Protein AF-A0AAE1RKM0-F1 (afdb_monomer)

Nearest PDB structures (foldseek):
  7zss-assembly1_P  TM=7.227E-01  e=1.379E+00  Drosophila melanogaster
  2yxh-assembly1_B  TM=7.660E-01  e=9.529E+00  Thermotoga maritima MSB8
  6zw6-assembly1_A  TM=5.738E-01  e=5.305E+00  Nostoc punctiforme
  6zvr-assembly1_C  TM=4.348E-01  e=5.305E+00  Nostoc punctiforme

Radius of gyration: 30.9 Å; Cα contacts (8 Å, |Δi|>4): 53; chains: 1; bounding box: 79×73×52 Å

Mean predicted aligned error: 17.2 Å

Foldseek 3Di:
DVVVVVVVVCCVVVVVVVVVVVVVVVPDDDDDDPLRVVLVVLVVVLVVVVVVPDPDDDVVVSLVSVLVSCVSVVCPALVSLVVVLVVLVVQLVVCVVVVPPVSNVSSVVVNVSSVVNSVVRVVPDPPPDDPPDDDDDDDDDPDDDDDDDDDDDDDDDDDDDDD

Organism: NCBI:txid243964

Secondary structure (DSSP, 8-state):
-HHHHHHHHHHHHHHHHHHHHHHHHHH---PPPHHHHHHHHHHHHHHHHHHH--S-S-TTHHHHHHHHHHHHTT--SHHHHHHHHHHHHHHHHHHHHTT-HHHHHHHHHHHHHHHHHTTHHHHS---------------------------------------

Solvent-accessible surface area (backbone atoms only — not comparable to full-atom values): 10287 Å² total; per-residue (Å²): 116,71,70,62,56,53,54,50,49,52,50,66,63,43,52,60,54,52,51,49,53,51,52,55,58,67,68,57,76,90,72,76,54,72,64,59,47,52,50,48,53,51,51,50,50,50,56,55,48,58,72,68,51,70,92,72,66,65,74,59,63,62,46,50,54,48,47,56,52,36,46,76,71,63,46,76,41,60,70,45,42,52,52,51,51,53,51,35,53,55,48,33,56,49,20,58,75,68,66,35,64,67,57,27,54,52,38,51,51,51,41,55,52,48,59,57,58,50,50,62,58,59,73,79,53,90,73,89,76,75,94,67,83,77,77,80,86,72,83,83,78,86,78,89,78,87,85,84,89,87,89,86,80,89,84,90,82,84,86,84,81,92,131

Sequence (163 aa):
MENTEIEENILSIGEPKISEILNELHEFEFSLDPVEKQVSDELIALLQQGRKFNRNCNGHEELECFHQVASRLGITSSKAALRERRALKKLIDRARAEEDKKKESIVTYLLHRMEKYSKLFRSELPDDNDSQGSTPCSPTVQGSLEGSIGPGTNINAFDQQLS

Structure (mmCIF, N/CA/C/O backbone):
data_AF-A0AAE1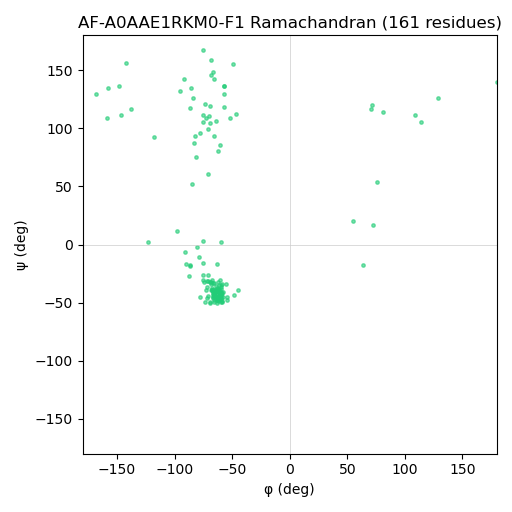RKM0-F1
#
_entry.id   AF-A0AAE1RKM0-F1
#
loop_
_atom_site.group_PDB
_atom_site.id
_atom_site.type_symbol
_atom_site.label_atom_id
_atom_site.label_alt_id
_atom_site.label_comp_id
_atom_site.label_asym_id
_atom_site.label_entity_id
_atom_site.label_seq_id
_atom_site.pdbx_PDB_ins_code
_atom_site.Cartn_x
_atom_site.Cartn_y
_atom_site.Cartn_z
_atom_site.occupancy
_atom_site.B_iso_or_equiv
_atom_site.auth_seq_id
_atom_site.auth_comp_id
_atom_site.auth_asym_id
_atom_site.auth_atom_id
_atom_site.pdbx_PDB_model_num
ATOM 1 N N . MET A 1 1 ? -49.860 26.860 14.102 1.00 56.94 1 MET A N 1
ATOM 2 C CA . MET A 1 1 ? -50.119 25.412 14.241 1.00 56.94 1 MET A CA 1
ATOM 3 C C . MET A 1 1 ? -49.527 24.640 13.075 1.00 56.94 1 MET A C 1
ATOM 5 O O . MET A 1 1 ? -48.903 23.629 13.321 1.00 56.94 1 MET A O 1
ATOM 9 N N . GLU A 1 2 ? -49.599 25.158 11.850 1.00 60.56 2 GLU A N 1
ATOM 10 C CA . GLU A 1 2 ? -49.139 24.461 10.636 1.00 60.56 2 GLU A CA 1
ATOM 11 C C . GLU A 1 2 ? -47.621 24.159 10.574 1.00 60.56 2 GLU A C 1
ATOM 13 O O . GLU A 1 2 ? -47.225 23.087 10.137 1.00 60.56 2 GLU A O 1
ATOM 18 N N . ASN A 1 3 ? -46.747 25.041 11.083 1.00 57.34 3 ASN A N 1
ATOM 19 C CA . ASN A 1 3 ? -45.289 24.801 11.060 1.00 57.34 3 ASN A CA 1
ATOM 20 C C . ASN A 1 3 ? -44.825 23.668 11.990 1.00 57.34 3 ASN A C 1
ATOM 22 O O . ASN A 1 3 ? -43.854 22.984 11.689 1.00 57.34 3 ASN A O 1
ATOM 26 N N . THR A 1 4 ? -45.507 23.465 13.117 1.00 61.81 4 THR A N 1
ATOM 27 C CA . THR A 1 4 ? -45.134 22.456 14.120 1.00 61.81 4 THR A CA 1
ATOM 28 C C . THR A 1 4 ? -45.477 21.044 13.638 1.00 61.81 4 THR A C 1
ATOM 30 O O . THR A 1 4 ? -44.745 20.100 13.903 1.00 61.81 4 THR A O 1
ATOM 33 N N . GLU A 1 5 ? -46.551 20.923 12.859 1.00 65.62 5 GLU A N 1
ATOM 34 C CA . GLU A 1 5 ? -47.036 19.674 12.264 1.00 65.62 5 GLU A CA 1
ATOM 35 C C . GLU A 1 5 ? -46.176 19.228 11.063 1.00 65.62 5 GLU A C 1
ATOM 37 O O . GLU A 1 5 ? -45.990 18.036 10.819 1.00 65.62 5 GLU A O 1
ATOM 42 N N . ILE A 1 6 ? -45.584 20.181 10.332 1.00 61.78 6 ILE A N 1
ATOM 43 C CA . ILE A 1 6 ? -44.609 19.893 9.269 1.00 61.78 6 ILE A CA 1
ATOM 44 C C . ILE A 1 6 ? -43.285 19.391 9.866 1.00 61.78 6 ILE A C 1
ATOM 46 O O . ILE A 1 6 ? -42.737 18.405 9.371 1.00 61.78 6 ILE A O 1
ATOM 50 N N . GLU A 1 7 ? -42.779 20.024 10.930 1.00 61.12 7 GLU A N 1
ATOM 51 C CA . GLU A 1 7 ? -41.548 19.577 11.602 1.00 61.12 7 GLU A CA 1
ATOM 52 C C . GLU A 1 7 ? -41.704 18.190 12.246 1.00 61.12 7 GLU A C 1
ATOM 54 O O . GLU A 1 7 ? -40.812 17.350 12.112 1.00 61.12 7 GLU A O 1
ATOM 59 N N . GLU A 1 8 ? -42.849 17.910 12.874 1.00 61.44 8 GLU A N 1
ATOM 60 C CA . GLU A 1 8 ? -43.134 16.606 13.483 1.00 61.44 8 GLU A CA 1
ATOM 61 C C . GLU A 1 8 ? -43.240 15.485 12.431 1.00 61.44 8 GLU A C 1
ATOM 63 O O . GLU A 1 8 ? -42.687 14.399 12.617 1.00 61.44 8 GLU A O 1
ATOM 68 N N . ASN A 1 9 ? -43.851 15.761 11.273 1.00 61.62 9 ASN A N 1
ATOM 69 C CA . ASN A 1 9 ? -43.926 14.802 10.168 1.00 61.62 9 ASN A CA 1
ATOM 70 C C . ASN A 1 9 ? -42.555 14.515 9.534 1.00 61.62 9 ASN A C 1
ATOM 72 O O . ASN A 1 9 ? -42.264 13.369 9.195 1.00 61.62 9 ASN A O 1
ATOM 76 N N . ILE A 1 10 ? -41.684 15.519 9.382 1.00 66.75 10 ILE A N 1
ATOM 77 C CA . ILE A 1 10 ? -40.325 15.307 8.853 1.00 66.75 10 ILE A CA 1
ATOM 78 C C . ILE A 1 10 ? -39.501 14.435 9.809 1.00 66.75 10 ILE A C 1
ATOM 80 O O . ILE A 1 10 ? -38.802 13.527 9.352 1.00 66.75 10 ILE A O 1
ATOM 84 N N . LEU A 1 11 ? -39.613 14.666 11.120 1.00 64.88 11 LEU A N 1
ATOM 85 C CA . LEU A 1 11 ? -38.927 13.870 12.138 1.00 64.88 11 LEU A CA 1
ATOM 86 C C . LEU A 1 11 ? -39.463 12.426 12.176 1.00 64.88 11 LEU A C 1
ATOM 88 O O . LEU A 1 11 ? -38.684 11.477 12.113 1.00 64.88 11 LEU A O 1
ATOM 92 N N . SER A 1 12 ? -40.789 12.256 12.162 1.00 65.19 12 SER A N 1
ATOM 93 C CA . SER A 1 12 ? -41.457 10.948 12.222 1.00 65.19 12 SER A CA 1
ATOM 94 C C . SER A 1 12 ? -41.218 10.069 10.984 1.00 65.19 12 SER A C 1
ATOM 96 O O . SER A 1 12 ? -41.123 8.850 11.105 1.00 65.19 12 SER A O 1
ATOM 98 N N . ILE A 1 13 ? -41.078 10.659 9.790 1.00 69.25 13 ILE A N 1
ATOM 99 C CA . ILE A 1 13 ? -40.804 9.915 8.544 1.00 69.25 13 ILE A CA 1
ATOM 100 C C . ILE A 1 13 ? -39.292 9.710 8.335 1.00 69.25 13 ILE A C 1
ATOM 102 O O . ILE A 1 13 ? -38.873 8.753 7.675 1.00 69.25 13 ILE A O 1
ATOM 106 N N . GLY A 1 14 ? -38.465 10.610 8.873 1.00 64.19 14 GLY A N 1
ATOM 107 C CA . GLY A 1 14 ? -37.009 10.579 8.746 1.00 64.19 14 GLY A CA 1
ATOM 108 C C . GLY A 1 14 ? -36.337 9.561 9.666 1.00 64.19 14 GLY A C 1
ATOM 109 O O . GLY A 1 14 ? -35.479 8.809 9.205 1.00 64.19 14 GLY A O 1
ATOM 110 N N . GLU A 1 15 ? -36.738 9.490 10.937 1.00 74.25 15 GLU A N 1
ATOM 111 C CA . GLU A 1 15 ? -36.125 8.586 11.924 1.00 74.25 15 GLU A CA 1
ATOM 112 C C . GLU A 1 15 ? -36.174 7.093 11.541 1.00 74.25 15 GLU A C 1
ATOM 114 O O . GLU A 1 15 ? -35.131 6.438 11.623 1.00 74.25 15 GLU A O 1
ATOM 119 N N . PRO A 1 16 ? -37.301 6.536 11.049 1.00 77.44 16 PRO A N 1
ATOM 120 C CA . PRO A 1 16 ? -37.371 5.129 10.662 1.00 77.44 16 PRO A CA 1
ATOM 121 C C . PRO A 1 16 ? -36.429 4.807 9.499 1.00 77.44 16 PRO A C 1
ATOM 123 O O . PRO A 1 16 ? -35.732 3.797 9.533 1.00 77.44 16 PRO A O 1
ATOM 126 N N . LYS A 1 17 ? -36.352 5.699 8.502 1.00 80.44 17 LYS A N 1
ATOM 127 C CA . LYS A 1 17 ? -35.478 5.535 7.328 1.00 80.44 17 LYS A CA 1
ATOM 128 C C . LYS A 1 17 ? -34.001 5.634 7.685 1.00 80.44 17 LYS A C 1
ATOM 130 O O . LYS A 1 17 ? -33.189 4.892 7.145 1.00 80.44 17 LYS A O 1
ATOM 135 N N . ILE A 1 18 ? -33.639 6.542 8.591 1.00 84.12 18 ILE A N 1
ATOM 136 C CA . ILE A 1 18 ? -32.259 6.659 9.076 1.00 84.12 18 ILE A CA 1
ATOM 137 C C . ILE A 1 18 ? -31.880 5.406 9.874 1.00 84.12 18 ILE A C 1
ATOM 139 O O . ILE A 1 18 ? -30.787 4.880 9.682 1.00 84.12 18 ILE A O 1
ATOM 143 N N . SER A 1 19 ? -32.780 4.896 10.721 1.00 83.88 19 SER A N 1
ATOM 144 C CA . SER A 1 19 ? -32.548 3.653 11.464 1.00 83.88 19 SER A 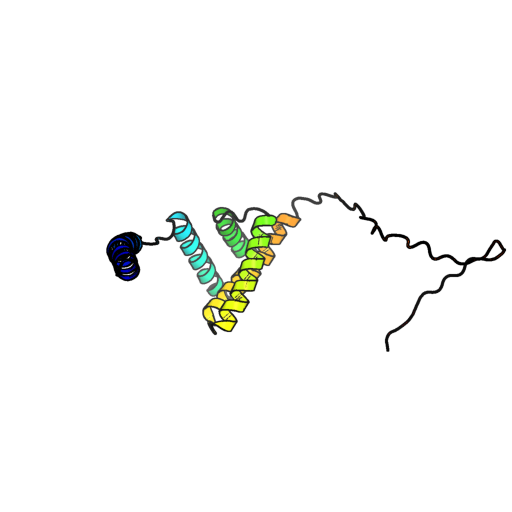CA 1
ATOM 145 C C . SER A 1 19 ? -32.399 2.440 10.546 1.00 83.88 19 SER A C 1
ATOM 147 O O . SER A 1 19 ? -31.584 1.569 10.832 1.00 83.88 19 SER A O 1
ATOM 149 N N . GLU A 1 20 ? -33.162 2.372 9.457 1.00 86.81 20 GLU A N 1
ATOM 150 C CA . GLU A 1 20 ? -33.080 1.296 8.465 1.00 86.81 20 GLU A CA 1
ATOM 151 C C . GLU A 1 20 ? -31.728 1.317 7.740 1.00 86.81 20 GLU A C 1
ATOM 153 O O . GLU A 1 20 ? -31.019 0.315 7.737 1.00 86.81 20 GLU A O 1
ATOM 158 N N . ILE A 1 21 ? -31.292 2.491 7.269 1.00 86.25 21 ILE A N 1
ATOM 159 C CA . ILE A 1 21 ? -29.968 2.667 6.650 1.00 86.25 21 ILE A CA 1
ATOM 160 C C . ILE A 1 21 ? -28.841 2.326 7.635 1.00 86.25 21 ILE A C 1
ATOM 162 O O . ILE A 1 21 ? -27.862 1.694 7.253 1.00 86.25 21 ILE A O 1
ATOM 166 N N . LEU A 1 22 ? -28.948 2.734 8.904 1.00 86.19 22 LEU A N 1
ATOM 167 C CA . LEU A 1 22 ? -27.942 2.406 9.919 1.00 86.19 22 LEU A CA 1
ATOM 168 C C . LEU A 1 22 ? -27.869 0.903 10.189 1.00 86.19 22 LEU A C 1
ATOM 170 O O . LEU A 1 22 ? -26.767 0.387 10.356 1.00 86.19 22 LEU A O 1
ATOM 174 N N . ASN A 1 23 ? -29.009 0.211 10.211 1.00 86.75 23 ASN A N 1
ATOM 175 C CA . ASN A 1 23 ? -29.051 -1.238 10.381 1.00 86.75 23 ASN A CA 1
ATOM 176 C C . ASN A 1 23 ? -28.433 -1.954 9.175 1.00 86.75 23 ASN A C 1
ATOM 178 O O . ASN A 1 23 ? -27.589 -2.822 9.368 1.00 86.75 23 ASN A O 1
ATOM 182 N N . GLU A 1 24 ? -28.762 -1.537 7.949 1.00 89.12 24 GLU A N 1
ATOM 183 C CA . GLU A 1 24 ? -28.126 -2.067 6.738 1.00 89.12 24 GLU A CA 1
ATOM 184 C C . GLU A 1 24 ? -26.608 -1.839 6.764 1.00 89.12 24 GLU A C 1
ATOM 186 O O . GLU A 1 24 ? -25.837 -2.778 6.587 1.00 89.12 24 GLU A O 1
ATOM 191 N N . LEU A 1 25 ? -26.156 -0.613 7.059 1.00 87.62 25 LEU A N 1
ATOM 192 C CA . LEU A 1 25 ? -24.731 -0.270 7.169 1.00 87.62 25 LEU A CA 1
ATOM 193 C C . LEU A 1 25 ? -24.015 -1.023 8.293 1.00 87.62 25 LEU A C 1
ATOM 195 O O . LEU A 1 25 ? -22.830 -1.317 8.164 1.00 87.62 25 LEU A O 1
ATOM 199 N N . HIS A 1 26 ? -24.714 -1.328 9.383 1.00 84.94 26 HIS A N 1
ATOM 200 C CA . HIS A 1 26 ? -24.187 -2.130 10.479 1.00 84.94 26 HIS A CA 1
ATOM 201 C C . HIS A 1 26 ? -24.031 -3.608 10.086 1.00 84.94 26 HIS A C 1
ATOM 203 O O . HIS A 1 26 ? -23.117 -4.273 10.568 1.00 84.94 26 HIS A O 1
ATOM 209 N N . GLU A 1 27 ? -24.888 -4.127 9.204 1.00 85.00 27 GLU A N 1
ATOM 210 C CA . GLU A 1 27 ? -24.770 -5.485 8.659 1.00 85.00 27 GLU A CA 1
ATOM 211 C C . GLU A 1 27 ? -23.656 -5.624 7.606 1.00 85.00 27 GLU A C 1
ATOM 213 O O . GLU A 1 27 ? -23.214 -6.741 7.326 1.00 85.00 27 GLU A O 1
ATOM 218 N N . PHE A 1 28 ? -23.144 -4.518 7.052 1.00 85.25 28 PHE A N 1
ATOM 219 C CA . PHE A 1 28 ? -21.998 -4.557 6.143 1.00 85.25 28 PHE A CA 1
ATOM 220 C C . PHE A 1 28 ? -20.688 -4.847 6.889 1.00 85.25 28 PHE A C 1
ATOM 222 O O . PHE A 1 28 ? -20.108 -3.991 7.558 1.00 85.25 28 PHE A O 1
ATOM 229 N N . GLU A 1 29 ? -20.156 -6.053 6.689 1.00 84.19 29 GLU A N 1
ATOM 230 C CA . GLU A 1 29 ? -18.801 -6.404 7.107 1.00 84.19 29 GLU A CA 1
ATOM 231 C C . GLU A 1 29 ? -17.787 -6.013 6.022 1.00 84.19 29 GLU A C 1
ATOM 233 O O . GLU A 1 29 ? -17.795 -6.529 4.902 1.00 84.19 29 GLU A O 1
ATOM 238 N N . PHE A 1 30 ? -16.871 -5.103 6.356 1.00 80.81 30 PHE A N 1
ATOM 239 C CA . PHE A 1 30 ? -15.743 -4.780 5.486 1.00 80.81 30 PHE A CA 1
ATOM 240 C C . PHE A 1 30 ? -14.676 -5.871 5.595 1.00 80.81 30 PHE A C 1
ATOM 242 O O . PHE A 1 30 ? -13.819 -5.840 6.478 1.00 80.81 30 PHE A O 1
ATOM 249 N N . SER A 1 31 ? -14.705 -6.830 4.673 1.00 84.25 31 SER A N 1
ATOM 250 C CA . SER A 1 31 ? -13.626 -7.802 4.508 1.00 84.25 31 SER A CA 1
ATOM 251 C C . SER A 1 31 ? -12.601 -7.320 3.485 1.00 84.25 31 SER A C 1
ATOM 253 O O . SER A 1 31 ? -12.963 -6.767 2.447 1.00 84.25 31 SER A O 1
ATOM 255 N N . LEU A 1 32 ? -11.322 -7.589 3.743 1.00 83.12 32 LEU A N 1
ATOM 256 C CA . LEU A 1 32 ? -10.279 -7.423 2.733 1.00 83.12 32 LEU A CA 1
ATOM 257 C C . LEU A 1 32 ? -10.506 -8.423 1.587 1.00 83.12 32 LEU A C 1
ATOM 259 O O . LEU A 1 32 ? -10.874 -9.572 1.851 1.00 83.12 32 LEU A O 1
ATOM 263 N N . ASP A 1 33 ? -10.248 -8.019 0.343 1.00 88.75 33 ASP A N 1
ATOM 264 C CA . ASP A 1 33 ? -10.335 -8.935 -0.796 1.00 88.75 33 ASP A CA 1
ATOM 265 C C . ASP A 1 33 ? -9.394 -10.144 -0.578 1.00 88.75 33 ASP A C 1
ATOM 267 O O . ASP A 1 33 ? -8.259 -9.966 -0.116 1.00 88.75 33 ASP A O 1
ATOM 271 N N . PRO A 1 34 ? -9.821 -11.390 -0.869 1.00 88.62 34 PRO A N 1
ATOM 272 C CA . PRO A 1 34 ? -8.994 -12.570 -0.632 1.00 88.62 34 PRO A CA 1
ATOM 273 C C . PRO A 1 34 ? -7.615 -12.510 -1.304 1.00 88.62 34 PRO A C 1
ATOM 275 O O . PRO A 1 34 ? -6.639 -13.002 -0.731 1.00 88.62 34 PRO A O 1
ATOM 278 N N . VAL A 1 35 ? -7.512 -11.889 -2.485 1.00 86.12 35 VAL A N 1
ATOM 279 C CA . VAL A 1 35 ? -6.242 -11.716 -3.200 1.00 86.12 35 VAL A CA 1
ATOM 280 C C . VAL A 1 35 ? -5.379 -10.682 -2.488 1.00 86.12 35 VAL A C 1
ATOM 282 O O . VAL A 1 35 ? -4.201 -10.942 -2.244 1.00 86.12 35 VAL A O 1
ATOM 285 N N . GLU A 1 36 ? -5.948 -9.543 -2.092 1.00 85.12 36 GLU A N 1
ATOM 286 C CA . GLU A 1 36 ? -5.232 -8.531 -1.303 1.00 85.12 36 GLU A CA 1
ATOM 287 C C . GLU A 1 36 ? -4.708 -9.106 0.015 1.00 85.12 36 GLU A C 1
ATOM 289 O O . GLU A 1 36 ? -3.565 -8.847 0.400 1.00 85.12 36 GLU A O 1
ATOM 294 N N . LYS A 1 37 ? -5.509 -9.947 0.678 1.00 89.50 37 LYS A N 1
ATOM 295 C CA . LYS A 1 37 ? -5.122 -10.605 1.929 1.00 89.50 37 LYS A CA 1
ATOM 296 C C . LYS A 1 37 ? -3.931 -11.523 1.705 1.00 89.50 37 LYS A C 1
ATOM 298 O O . LYS A 1 37 ? -2.945 -11.431 2.432 1.00 89.50 37 LYS A O 1
ATOM 303 N N . GLN A 1 38 ? -3.992 -12.356 0.670 1.00 90.12 38 GLN A N 1
ATOM 304 C CA . GLN A 1 38 ? -2.898 -13.255 0.325 1.00 90.12 38 GLN A CA 1
ATOM 305 C C . GLN A 1 38 ? -1.607 -12.482 0.022 1.00 90.12 38 GLN A C 1
ATOM 307 O O . GLN A 1 38 ? -0.534 -12.838 0.506 1.00 90.12 38 GLN A O 1
ATOM 312 N N . VAL A 1 39 ? -1.700 -11.403 -0.756 1.00 87.62 39 VAL A N 1
ATOM 313 C CA . VAL A 1 39 ? -0.532 -10.588 -1.105 1.00 87.62 39 VAL A CA 1
ATOM 314 C C . VAL A 1 39 ? 0.019 -9.840 0.120 1.00 87.62 39 VAL A C 1
ATOM 316 O O . VAL A 1 39 ? 1.235 -9.697 0.257 1.00 87.62 39 VAL A O 1
ATOM 319 N N . SER A 1 40 ? -0.843 -9.421 1.053 1.00 86.81 40 SER A N 1
ATOM 320 C CA . SER A 1 40 ? -0.438 -8.865 2.351 1.00 86.81 40 SER A CA 1
ATOM 321 C C . SER A 1 40 ? 0.322 -9.889 3.198 1.00 86.81 40 SER A C 1
ATOM 323 O O . SER A 1 40 ? 1.381 -9.569 3.739 1.00 86.81 40 SER A O 1
ATOM 325 N N . ASP A 1 41 ? -0.165 -11.128 3.278 1.00 89.62 41 ASP A N 1
ATOM 326 C CA . ASP A 1 41 ? 0.501 -12.211 4.010 1.00 89.62 41 ASP A CA 1
ATOM 327 C C . ASP A 1 41 ? 1.896 -12.510 3.426 1.00 89.62 41 ASP A C 1
ATOM 329 O O . ASP A 1 41 ? 2.869 -12.680 4.167 1.00 89.62 41 ASP A O 1
ATOM 333 N N . GLU A 1 42 ? 2.035 -12.481 2.098 1.00 86.94 42 GLU A N 1
ATOM 334 C CA . GLU A 1 42 ? 3.326 -12.613 1.411 1.00 86.94 42 GLU A CA 1
ATOM 335 C C . GLU A 1 42 ? 4.268 -11.437 1.691 1.00 86.94 42 GLU A C 1
ATOM 337 O O . GLU A 1 42 ? 5.457 -11.640 1.953 1.00 86.94 42 GLU A O 1
ATOM 342 N N . LEU A 1 43 ? 3.756 -10.203 1.709 1.00 86.50 43 LEU A N 1
ATOM 343 C CA . LEU A 1 43 ? 4.544 -9.029 2.084 1.00 86.50 43 LEU A CA 1
ATOM 344 C C . LEU A 1 43 ? 5.012 -9.115 3.543 1.00 86.50 43 LEU A C 1
ATOM 346 O O . LEU A 1 43 ? 6.153 -8.769 3.854 1.00 86.50 43 LEU A O 1
ATOM 350 N N . ILE A 1 44 ? 4.158 -9.600 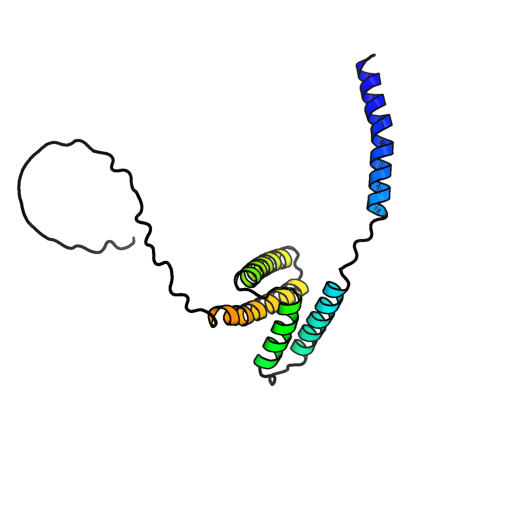4.445 1.00 87.62 44 ILE A N 1
ATOM 351 C CA . ILE A 1 44 ? 4.514 -9.851 5.844 1.00 87.62 44 ILE A CA 1
ATOM 352 C C . ILE A 1 44 ? 5.618 -10.909 5.923 1.00 87.62 44 ILE A C 1
ATOM 354 O O . ILE A 1 44 ? 6.594 -10.706 6.651 1.00 87.62 44 ILE A O 1
ATOM 358 N N . ALA A 1 45 ? 5.515 -11.999 5.161 1.00 85.19 45 ALA A N 1
ATOM 359 C CA . ALA A 1 45 ? 6.560 -13.015 5.087 1.00 85.19 45 ALA A CA 1
ATOM 360 C C . ALA A 1 45 ? 7.889 -12.421 4.585 1.00 85.19 45 ALA A C 1
ATOM 362 O O . ALA A 1 45 ? 8.930 -12.657 5.203 1.00 85.19 45 ALA A O 1
ATOM 363 N N . LEU A 1 46 ? 7.853 -11.573 3.550 1.00 80.12 46 LEU A N 1
ATOM 364 C CA . LEU A 1 46 ? 9.016 -10.842 3.037 1.00 80.12 46 LEU A CA 1
ATOM 365 C C . LEU A 1 46 ? 9.639 -9.942 4.113 1.00 80.12 46 LEU A C 1
ATOM 367 O O . LEU A 1 46 ? 10.850 -9.975 4.328 1.00 80.12 46 LEU A O 1
ATOM 371 N N . LEU A 1 47 ? 8.829 -9.171 4.845 1.00 77.00 47 LEU A N 1
ATOM 372 C CA . LEU A 1 47 ? 9.291 -8.310 5.942 1.00 77.00 47 LEU A CA 1
ATOM 373 C C . LEU A 1 47 ? 9.932 -9.113 7.083 1.00 77.00 47 LEU A C 1
ATOM 375 O O . LEU A 1 47 ? 10.925 -8.687 7.680 1.00 77.00 47 LEU A O 1
ATOM 379 N N . GLN A 1 48 ? 9.376 -10.283 7.398 1.00 79.44 48 GLN A N 1
ATOM 380 C CA . GLN A 1 48 ? 9.909 -11.179 8.421 1.00 79.44 48 GLN A CA 1
ATOM 381 C C . GLN A 1 48 ? 11.210 -11.862 7.976 1.00 79.44 48 GLN A C 1
ATOM 383 O O . GLN A 1 48 ? 12.115 -12.029 8.795 1.00 79.44 48 GLN A O 1
ATOM 388 N N . GLN A 1 49 ? 11.340 -12.215 6.695 1.00 70.12 49 GLN A N 1
ATOM 389 C CA . GLN A 1 49 ? 12.590 -12.711 6.110 1.00 70.12 49 GLN A CA 1
ATOM 390 C C . GLN A 1 49 ? 13.668 -11.617 6.092 1.00 70.12 49 GLN A C 1
ATOM 392 O O . GLN A 1 49 ? 14.791 -11.880 6.514 1.00 70.12 49 GLN A O 1
ATOM 397 N N . GLY A 1 50 ? 13.297 -10.370 5.772 1.00 62.25 50 GLY A N 1
ATOM 398 C CA . GLY A 1 50 ? 14.102 -9.147 5.935 1.00 62.25 50 GLY A CA 1
ATOM 399 C C . GLY A 1 50 ? 14.810 -9.031 7.289 1.00 62.25 50 GLY A C 1
ATOM 400 O O . GLY A 1 50 ? 15.969 -8.635 7.366 1.00 62.25 50 GLY A O 1
ATOM 401 N N . ARG A 1 51 ? 14.136 -9.438 8.373 1.00 60.84 51 ARG A N 1
ATOM 402 C CA . ARG A 1 51 ? 14.703 -9.453 9.735 1.00 60.84 51 ARG A CA 1
ATOM 403 C C . ARG A 1 51 ? 15.694 -10.597 9.980 1.00 60.84 51 ARG A C 1
ATOM 405 O O . ARG A 1 51 ? 16.550 -10.467 10.849 1.00 60.84 51 ARG A O 1
ATOM 412 N N . LYS A 1 52 ? 15.571 -11.711 9.248 1.00 54.66 52 LYS A N 1
ATOM 413 C CA . LYS A 1 52 ? 16.475 -12.878 9.306 1.00 54.66 52 LYS A CA 1
ATOM 414 C C . LYS A 1 52 ? 17.686 -12.733 8.389 1.00 54.66 52 LYS A C 1
ATOM 416 O O . LYS A 1 52 ? 18.688 -13.409 8.610 1.00 54.66 52 LYS A O 1
ATOM 421 N N . PHE A 1 53 ? 17.620 -11.835 7.409 1.00 50.19 53 PHE A N 1
ATOM 422 C CA . PHE A 1 53 ? 18.734 -11.416 6.568 1.00 50.19 53 PHE A CA 1
ATOM 423 C C . PHE A 1 53 ? 19.747 -10.566 7.351 1.00 50.19 53 PHE A C 1
ATOM 425 O O . PHE A 1 53 ? 20.040 -9.409 7.060 1.00 50.19 53 PHE A O 1
ATOM 432 N N . ASN A 1 54 ? 20.317 -11.172 8.386 1.00 45.09 54 ASN A N 1
ATOM 433 C CA . ASN A 1 54 ? 21.528 -10.697 9.013 1.00 45.09 54 ASN A CA 1
ATOM 434 C C . ASN A 1 54 ? 22.661 -10.795 7.976 1.00 45.09 54 ASN A C 1
ATOM 436 O O . ASN A 1 54 ? 23.124 -11.883 7.640 1.00 45.09 54 ASN A O 1
ATOM 440 N N . ARG A 1 55 ? 23.063 -9.630 7.456 1.00 50.19 55 ARG A N 1
ATOM 441 C CA . ARG A 1 55 ? 24.343 -9.308 6.799 1.00 50.19 55 ARG A CA 1
ATOM 442 C C . ARG A 1 55 ? 24.707 -10.020 5.482 1.00 50.19 55 ARG A C 1
ATOM 444 O O . ARG A 1 55 ? 25.554 -9.483 4.778 1.00 50.19 55 ARG A O 1
ATOM 451 N N . ASN A 1 56 ? 24.082 -11.138 5.108 1.00 49.66 56 ASN A N 1
ATOM 452 C CA . ASN A 1 56 ? 24.599 -11.998 4.032 1.00 49.66 56 ASN A CA 1
ATOM 453 C C . ASN A 1 56 ? 23.657 -12.282 2.849 1.00 49.66 56 ASN A C 1
ATOM 455 O O . ASN A 1 56 ? 24.076 -13.00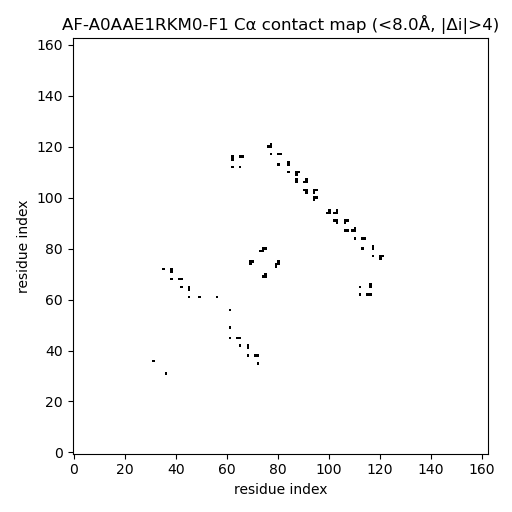8 1.949 1.00 49.66 56 ASN A O 1
ATOM 459 N N . CYS A 1 57 ? 22.437 -11.726 2.799 1.00 51.03 57 CYS A N 1
ATOM 460 C CA . CYS A 1 57 ? 21.672 -11.763 1.550 1.00 51.03 57 CYS A CA 1
ATOM 461 C C . CYS A 1 57 ? 22.083 -10.623 0.625 1.00 51.03 57 CYS A C 1
ATOM 463 O O . CYS A 1 57 ? 22.056 -9.437 0.962 1.00 51.03 57 CYS A O 1
ATOM 465 N N . ASN A 1 58 ? 22.433 -11.008 -0.586 1.00 60.56 58 ASN A N 1
ATOM 466 C CA . ASN A 1 58 ? 22.384 -10.177 -1.771 1.00 60.56 58 ASN A CA 1
ATOM 467 C C . ASN A 1 58 ? 21.027 -9.443 -1.833 1.00 60.56 58 ASN A C 1
ATOM 469 O O . ASN A 1 58 ? 19.983 -10.037 -2.076 1.00 60.56 58 ASN A O 1
ATOM 473 N N . GLY A 1 59 ? 21.028 -8.115 -1.672 1.00 70.56 59 GLY A N 1
ATOM 474 C CA . GLY A 1 59 ? 19.814 -7.282 -1.744 1.00 70.56 59 GLY A CA 1
ATOM 475 C C . GLY A 1 59 ? 19.045 -7.342 -3.078 1.00 70.56 59 GLY A C 1
ATOM 476 O O . GLY A 1 59 ? 18.063 -6.620 -3.229 1.00 70.56 59 GLY A O 1
ATOM 477 N N . HIS A 1 60 ? 19.508 -8.166 -4.022 1.00 78.06 60 HIS A N 1
ATOM 478 C CA . HIS A 1 60 ? 18.847 -8.565 -5.256 1.00 78.06 60 HIS A CA 1
ATOM 479 C C . HIS A 1 60 ? 17.703 -9.562 -5.004 1.00 78.06 60 HIS A C 1
ATOM 481 O O . HIS A 1 60 ? 16.598 -9.308 -5.455 1.00 78.06 60 HIS A O 1
ATOM 487 N N . GLU A 1 61 ? 17.909 -10.644 -4.241 1.00 79.31 61 GLU A N 1
ATOM 488 C CA . GLU A 1 61 ? 16.863 -11.662 -3.989 1.00 79.31 61 GLU A CA 1
ATOM 489 C C . GLU A 1 61 ? 15.632 -11.060 -3.301 1.00 79.31 61 GLU A C 1
ATOM 491 O O . GLU A 1 61 ? 14.485 -11.316 -3.660 1.00 79.31 61 GLU A O 1
ATOM 496 N N . GLU A 1 62 ? 15.877 -10.177 -2.341 1.00 79.44 62 GLU A N 1
ATOM 497 C CA . GLU A 1 62 ? 14.835 -9.440 -1.637 1.00 79.44 62 GLU A CA 1
ATOM 498 C C . GLU A 1 62 ? 14.113 -8.427 -2.541 1.00 79.44 62 GLU A C 1
ATOM 500 O O . GLU A 1 62 ? 12.924 -8.163 -2.354 1.00 79.44 62 GLU A O 1
ATOM 505 N N . LEU A 1 63 ? 14.822 -7.849 -3.518 1.00 86.38 63 LEU A N 1
ATOM 506 C CA . LEU A 1 63 ? 14.229 -6.949 -4.505 1.00 86.38 63 LEU A CA 1
ATOM 507 C C . LEU A 1 63 ? 13.361 -7.717 -5.511 1.00 86.38 63 LEU A C 1
ATOM 509 O O . LEU A 1 63 ? 12.281 -7.234 -5.835 1.00 86.38 63 LEU A O 1
ATOM 513 N N . GLU A 1 64 ? 13.784 -8.908 -5.936 1.00 85.69 64 GLU A N 1
ATOM 514 C CA . GLU A 1 64 ? 13.000 -9.805 -6.798 1.00 85.69 64 GLU A CA 1
ATOM 515 C C . GLU A 1 64 ? 11.716 -10.275 -6.106 1.00 85.69 64 GLU A C 1
ATOM 517 O O . GLU A 1 64 ? 10.625 -10.184 -6.667 1.00 85.69 64 GLU A O 1
ATOM 522 N N . CYS A 1 65 ? 11.809 -10.685 -4.837 1.00 83.38 65 CYS A N 1
ATOM 523 C CA . CYS A 1 65 ? 10.631 -11.046 -4.048 1.00 83.38 65 CYS A CA 1
ATOM 524 C C . CYS A 1 65 ? 9.668 -9.851 -3.910 1.00 83.38 65 CYS A C 1
ATOM 526 O O . CYS A 1 65 ? 8.455 -9.978 -4.096 1.00 83.38 65 CYS A O 1
ATOM 528 N N . PHE A 1 66 ? 10.207 -8.648 -3.675 1.00 87.81 66 PHE A N 1
ATOM 529 C CA . PHE A 1 66 ? 9.403 -7.426 -3.643 1.00 87.81 66 PHE A CA 1
ATOM 530 C C . PHE A 1 66 ? 8.764 -7.116 -5.004 1.00 87.81 66 PHE A C 1
ATOM 532 O O . PHE A 1 66 ? 7.608 -6.701 -5.046 1.00 87.81 66 PHE A O 1
ATOM 539 N N . HIS A 1 67 ? 9.475 -7.335 -6.113 1.00 89.94 67 HIS A N 1
ATOM 540 C CA . HIS A 1 67 ? 8.943 -7.159 -7.463 1.00 89.94 67 HIS A CA 1
ATOM 541 C C . HIS A 1 67 ? 7.748 -8.083 -7.729 1.00 89.94 67 HIS A C 1
ATOM 543 O O . HIS A 1 67 ? 6.739 -7.620 -8.270 1.00 89.94 67 HIS A O 1
ATOM 549 N N . GLN A 1 68 ? 7.818 -9.351 -7.316 1.00 87.81 68 GLN A N 1
ATOM 550 C CA . GLN A 1 68 ? 6.716 -10.301 -7.474 1.00 87.81 68 GLN A CA 1
ATOM 551 C C . GLN A 1 68 ? 5.457 -9.830 -6.730 1.00 87.81 68 GLN A C 1
ATOM 553 O O . GLN A 1 68 ? 4.370 -9.790 -7.311 1.00 87.81 68 GLN A O 1
ATOM 558 N N . VAL A 1 69 ? 5.611 -9.397 -5.476 1.00 89.44 69 VAL A N 1
ATOM 559 C CA . VAL A 1 69 ? 4.516 -8.835 -4.666 1.00 89.44 69 VAL A CA 1
ATOM 560 C C . VAL A 1 69 ? 3.964 -7.558 -5.306 1.00 89.44 69 VAL A C 1
ATOM 562 O O . VAL A 1 69 ? 2.759 -7.433 -5.511 1.00 89.44 69 VAL A O 1
ATOM 565 N N . ALA A 1 70 ? 4.836 -6.622 -5.689 1.00 90.31 70 ALA A N 1
ATOM 566 C CA . ALA A 1 70 ? 4.443 -5.351 -6.292 1.00 90.31 70 ALA A CA 1
ATOM 567 C C . ALA A 1 70 ? 3.687 -5.538 -7.619 1.00 90.31 70 ALA A C 1
ATOM 569 O O . ALA A 1 70 ? 2.710 -4.836 -7.877 1.00 90.31 70 ALA A O 1
ATOM 570 N N . SER A 1 71 ? 4.092 -6.514 -8.434 1.00 88.94 71 SER A N 1
ATOM 571 C CA . SER A 1 71 ? 3.424 -6.831 -9.700 1.00 88.94 71 SER A CA 1
ATOM 572 C C . SER A 1 71 ? 2.017 -7.377 -9.479 1.00 88.94 71 SER A C 1
ATOM 574 O O . SER A 1 71 ? 1.089 -6.982 -10.182 1.00 88.94 71 SER A O 1
ATOM 576 N N . ARG A 1 72 ? 1.831 -8.220 -8.455 1.00 88.19 72 ARG A N 1
ATOM 577 C CA . ARG A 1 72 ? 0.509 -8.726 -8.055 1.00 88.19 72 ARG A CA 1
ATOM 578 C C . ARG A 1 72 ? -0.396 -7.640 -7.479 1.00 88.19 72 ARG A C 1
ATOM 580 O O . ARG A 1 72 ? -1.600 -7.701 -7.684 1.00 88.19 72 ARG A O 1
ATOM 587 N N . LEU A 1 73 ? 0.181 -6.622 -6.836 1.00 87.62 73 LEU A N 1
ATOM 588 C CA . LEU A 1 73 ? -0.525 -5.403 -6.413 1.00 87.62 73 LEU A CA 1
ATOM 589 C C . LEU A 1 73 ? -0.816 -4.430 -7.574 1.00 87.62 73 LEU A C 1
ATOM 591 O O . LEU A 1 73 ? -1.307 -3.327 -7.345 1.00 87.62 73 LEU A O 1
ATOM 595 N N . GLY A 1 74 ? -0.480 -4.784 -8.819 1.00 89.81 74 GLY A N 1
ATOM 596 C CA . GLY A 1 74 ? -0.702 -3.925 -9.984 1.00 89.81 74 GLY A CA 1
ATOM 597 C C . GLY A 1 74 ? 0.245 -2.722 -10.065 1.00 89.81 74 GLY A C 1
ATOM 598 O O . GLY A 1 74 ? 0.003 -1.778 -10.820 1.00 89.81 74 GLY A O 1
ATOM 599 N N . ILE A 1 75 ? 1.352 -2.732 -9.320 1.00 93.12 75 ILE A N 1
ATOM 600 C CA . ILE A 1 75 ? 2.371 -1.676 -9.336 1.00 93.12 75 ILE A CA 1
ATOM 601 C C . ILE A 1 75 ? 3.353 -1.953 -10.484 1.00 93.12 75 ILE A C 1
ATOM 603 O O . ILE A 1 75 ? 4.557 -1.999 -10.296 1.00 93.12 75 ILE A O 1
ATOM 607 N N . THR A 1 76 ? 2.844 -2.151 -11.697 1.00 93.00 76 THR A N 1
ATOM 608 C CA . THR A 1 76 ? 3.610 -2.633 -12.863 1.00 93.00 76 THR A CA 1
ATOM 609 C C . THR A 1 76 ? 4.077 -1.516 -13.800 1.00 93.00 76 THR A C 1
ATOM 611 O O . THR A 1 76 ? 4.515 -1.775 -14.915 1.00 93.00 76 THR A O 1
ATOM 614 N N . SER A 1 77 ? 3.977 -0.251 -13.383 1.00 92.06 77 SER A N 1
ATOM 615 C CA . SER A 1 77 ? 4.367 0.898 -14.209 1.00 92.06 77 SER A CA 1
ATOM 616 C C . SER A 1 77 ? 5.025 2.010 -13.399 1.00 92.06 77 SER A C 1
ATOM 618 O O . SER A 1 77 ? 4.723 2.204 -12.217 1.00 92.06 77 SER A O 1
ATOM 620 N N . SE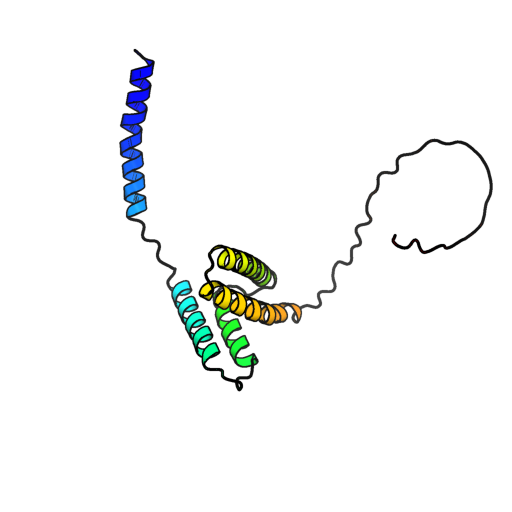R A 1 78 ? 5.831 2.838 -14.075 1.00 91.94 78 SER A N 1
ATOM 621 C CA . SER A 1 78 ? 6.385 4.087 -13.527 1.00 91.94 78 SER A CA 1
ATOM 622 C C . SER A 1 78 ? 5.323 4.959 -12.850 1.00 91.94 78 SER A C 1
ATOM 624 O O . SER A 1 78 ? 5.547 5.487 -11.758 1.00 91.94 78 SER A O 1
ATOM 626 N N . LYS A 1 79 ? 4.147 5.104 -13.480 1.00 93.44 79 LYS A N 1
ATOM 627 C CA . LYS A 1 79 ? 3.045 5.929 -12.964 1.00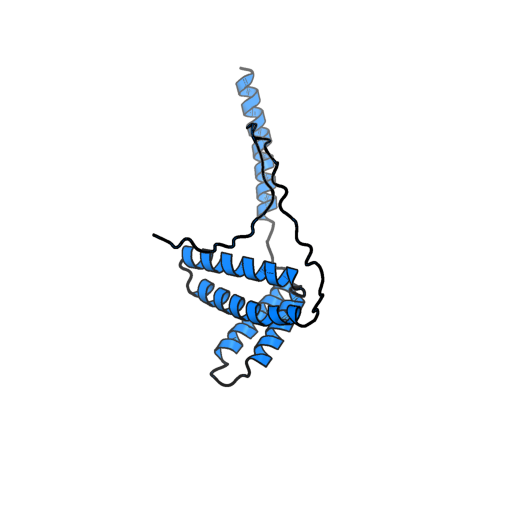 93.44 79 LYS A CA 1
ATOM 628 C C . LYS A 1 79 ? 2.464 5.352 -11.674 1.00 93.44 79 LYS A C 1
ATOM 630 O O . LYS A 1 79 ? 2.235 6.109 -10.729 1.00 93.44 79 LYS A O 1
ATOM 635 N N . ALA A 1 80 ? 2.240 4.038 -11.624 1.00 94.12 80 ALA A N 1
ATOM 636 C CA . ALA A 1 80 ? 1.763 3.363 -10.421 1.00 94.12 80 ALA A CA 1
ATOM 637 C C . ALA A 1 80 ? 2.792 3.477 -9.285 1.00 94.12 80 ALA A C 1
ATOM 639 O O . ALA A 1 80 ? 2.468 3.989 -8.217 1.00 94.12 80 ALA A O 1
ATOM 640 N N . ALA A 1 81 ? 4.059 3.151 -9.549 1.00 93.94 81 ALA A N 1
ATOM 641 C CA . ALA A 1 81 ? 5.134 3.243 -8.561 1.00 93.94 81 ALA A CA 1
ATOM 642 C C . ALA A 1 81 ? 5.340 4.671 -8.016 1.00 93.94 81 ALA A C 1
ATOM 644 O O . ALA A 1 81 ? 5.649 4.862 -6.837 1.00 93.94 81 ALA A O 1
ATOM 645 N N . LEU A 1 82 ? 5.156 5.707 -8.846 1.00 94.88 82 LEU A N 1
ATOM 646 C CA . LEU A 1 82 ? 5.223 7.101 -8.399 1.00 94.88 82 LEU A CA 1
ATOM 647 C C . LEU A 1 82 ? 4.079 7.462 -7.442 1.00 94.88 82 LEU A C 1
ATOM 649 O O . LEU A 1 82 ? 4.327 8.149 -6.445 1.00 94.88 82 LEU A O 1
ATOM 653 N N . ARG A 1 83 ? 2.845 7.020 -7.730 1.00 96.00 83 ARG A N 1
ATOM 654 C CA . ARG A 1 83 ? 1.703 7.216 -6.822 1.00 96.00 83 ARG A CA 1
ATOM 655 C C . ARG A 1 83 ? 1.974 6.564 -5.472 1.00 96.00 83 ARG A C 1
ATOM 657 O O . ARG A 1 83 ? 1.876 7.254 -4.458 1.00 96.00 83 ARG A O 1
ATOM 664 N N . GLU A 1 84 ? 2.400 5.305 -5.469 1.00 96.12 84 GLU A N 1
ATOM 665 C CA . GLU A 1 84 ? 2.660 4.572 -4.227 1.00 96.12 84 GLU A CA 1
ATOM 666 C C . GLU A 1 84 ? 3.776 5.216 -3.404 1.00 96.12 84 GLU A C 1
ATOM 668 O O . GLU A 1 84 ? 3.638 5.411 -2.200 1.00 96.12 84 GLU A O 1
ATOM 673 N N . ARG A 1 85 ? 4.852 5.687 -4.044 1.00 95.88 85 ARG A N 1
ATOM 674 C CA . ARG A 1 85 ? 5.916 6.413 -3.334 1.00 95.88 85 ARG A CA 1
ATOM 675 C C . ARG A 1 85 ? 5.403 7.667 -2.625 1.00 95.88 85 ARG A C 1
ATOM 677 O O . ARG A 1 85 ? 5.821 7.962 -1.507 1.00 95.88 85 ARG A O 1
ATOM 684 N N . ARG A 1 86 ? 4.516 8.431 -3.270 1.00 97.62 86 ARG A N 1
ATOM 685 C CA . ARG A 1 86 ? 3.903 9.628 -2.667 1.00 97.62 86 ARG A CA 1
ATOM 686 C C . ARG A 1 86 ? 2.974 9.250 -1.514 1.00 97.62 86 ARG A C 1
ATOM 688 O O . ARG A 1 86 ? 2.983 9.941 -0.500 1.00 97.62 86 ARG A O 1
ATOM 695 N N . ALA A 1 87 ? 2.213 8.166 -1.657 1.00 97.81 87 ALA A N 1
ATOM 696 C CA . ALA A 1 87 ? 1.358 7.644 -0.597 1.00 97.81 87 ALA A CA 1
ATOM 697 C C . ALA A 1 87 ? 2.180 7.205 0.626 1.00 97.81 87 ALA A C 1
ATOM 699 O O . ALA A 1 87 ? 1.877 7.624 1.740 1.00 97.81 87 ALA A O 1
ATOM 700 N N . LEU A 1 88 ? 3.277 6.470 0.415 1.00 97.69 88 LEU A N 1
ATOM 701 C CA . LEU A 1 88 ? 4.186 6.039 1.481 1.00 97.69 88 LEU A CA 1
ATOM 702 C C . LEU A 1 88 ? 4.797 7.227 2.234 1.00 97.69 88 LEU A C 1
ATOM 704 O O . LEU A 1 88 ? 4.812 7.215 3.459 1.00 97.69 88 LEU A O 1
ATOM 708 N N . LYS A 1 89 ? 5.228 8.290 1.539 1.00 98.25 89 LYS A N 1
ATOM 709 C CA . LYS A 1 89 ? 5.730 9.513 2.198 1.00 98.25 89 LYS A CA 1
ATOM 710 C C . LYS A 1 89 ? 4.680 10.148 3.113 1.00 98.25 89 LYS A C 1
ATOM 712 O O . LYS A 1 89 ? 4.962 10.384 4.281 1.00 98.25 89 LYS A O 1
ATOM 717 N N . LYS A 1 90 ? 3.452 10.328 2.614 1.00 98.38 90 LYS A N 1
ATOM 718 C CA . LYS A 1 90 ? 2.338 10.850 3.426 1.00 98.38 90 LYS A CA 1
ATOM 719 C C . LYS A 1 90 ? 2.034 9.958 4.630 1.00 98.38 90 LYS A C 1
ATOM 721 O O . LYS A 1 90 ? 1.668 10.452 5.692 1.00 98.38 90 LYS A O 1
ATOM 726 N N . LEU A 1 91 ? 2.163 8.643 4.464 1.00 98.25 91 LEU A N 1
ATOM 727 C CA . LEU A 1 91 ? 1.909 7.687 5.533 1.00 98.25 91 LEU A CA 1
ATOM 728 C C . LEU A 1 91 ? 3.002 7.716 6.613 1.00 98.25 91 LEU A C 1
ATOM 730 O O . LEU A 1 91 ? 2.676 7.524 7.780 1.00 98.25 91 LEU A O 1
ATOM 734 N N . ILE A 1 92 ? 4.257 8.016 6.261 1.00 98.06 92 ILE A N 1
ATOM 735 C CA . ILE A 1 92 ? 5.329 8.275 7.240 1.00 98.06 92 ILE A CA 1
ATOM 736 C C . ILE A 1 92 ? 4.988 9.505 8.081 1.00 98.06 92 ILE A C 1
ATOM 738 O O . ILE A 1 92 ? 5.057 9.436 9.305 1.00 98.06 92 ILE A O 1
ATOM 742 N N . ASP A 1 93 ? 4.584 10.605 7.442 1.00 98.38 93 ASP A N 1
ATOM 743 C CA . ASP A 1 93 ? 4.223 11.837 8.152 1.00 98.38 93 ASP A CA 1
ATOM 744 C C . ASP A 1 93 ? 3.049 11.599 9.114 1.00 98.38 93 ASP A C 1
ATOM 746 O O . ASP A 1 93 ? 3.090 12.022 10.268 1.00 98.38 93 ASP A O 1
ATOM 750 N N . ARG A 1 94 ? 2.039 10.834 8.675 1.00 98.12 94 ARG A N 1
ATOM 751 C CA . ARG A 1 94 ? 0.917 10.423 9.529 1.00 98.12 94 ARG A CA 1
ATOM 752 C C . ARG A 1 94 ? 1.365 9.531 10.689 1.00 98.12 94 ARG A C 1
ATOM 754 O O . ARG A 1 94 ? 0.972 9.786 11.818 1.00 98.12 94 ARG A O 1
ATOM 761 N N . ALA A 1 95 ? 2.194 8.518 10.436 1.00 97.81 95 ALA A N 1
ATOM 762 C CA . ALA A 1 95 ? 2.687 7.623 11.484 1.00 97.81 95 ALA A CA 1
ATOM 763 C C . ALA A 1 95 ? 3.505 8.373 12.547 1.00 97.81 95 ALA A C 1
ATOM 765 O O . ALA A 1 95 ? 3.415 8.055 13.728 1.00 97.81 95 ALA A O 1
ATOM 766 N N . ARG A 1 96 ? 4.262 9.401 12.141 1.00 97.88 96 ARG A N 1
ATOM 767 C CA . ARG A 1 96 ? 4.969 10.299 13.064 1.00 97.88 96 ARG A CA 1
ATOM 768 C C . ARG A 1 96 ? 4.011 11.124 13.913 1.00 97.88 96 ARG A C 1
ATOM 770 O O . ARG A 1 96 ? 4.246 11.242 15.108 1.00 97.88 96 ARG A O 1
ATOM 777 N N . ALA A 1 97 ? 2.955 11.668 13.307 1.00 98.25 97 ALA A N 1
ATOM 778 C CA . ALA A 1 97 ? 1.927 12.430 14.016 1.00 98.25 97 ALA A CA 1
ATOM 779 C C . ALA A 1 97 ? 1.121 11.563 15.000 1.00 98.25 97 ALA A C 1
ATOM 781 O O . ALA A 1 97 ? 0.728 12.041 16.055 1.00 98.25 97 ALA A O 1
ATOM 782 N N . GLU A 1 98 ? 0.906 10.289 14.666 1.00 98.00 98 GLU A N 1
ATOM 783 C CA . GLU A 1 98 ? 0.266 9.284 15.528 1.00 98.00 98 GLU A CA 1
ATOM 784 C C . GLU A 1 98 ? 1.232 8.684 16.573 1.00 98.00 98 GLU A C 1
ATOM 786 O O . GLU A 1 98 ? 0.831 7.823 17.349 1.00 98.00 98 GLU A O 1
ATOM 791 N N . GLU A 1 99 ? 2.510 9.085 16.567 1.00 97.50 99 GLU A N 1
ATOM 792 C CA . GLU A 1 99 ? 3.593 8.518 17.387 1.00 97.50 99 GLU A CA 1
ATOM 793 C C . GLU A 1 99 ? 3.775 6.987 17.251 1.00 97.50 99 GLU A C 1
ATOM 795 O O . GLU A 1 99 ? 4.438 6.337 18.065 1.00 97.50 99 GLU A O 1
ATOM 800 N N . ASP A 1 100 ? 3.274 6.388 16.167 1.00 97.69 100 ASP A N 1
ATOM 801 C CA . ASP A 1 100 ? 3.374 4.954 15.902 1.00 97.69 100 ASP A CA 1
ATOM 802 C C . ASP A 1 100 ? 4.730 4.608 15.269 1.00 97.69 100 ASP A C 1
ATOM 804 O O . ASP A 1 100 ? 4.906 4.517 14.047 1.00 97.69 100 ASP A O 1
ATOM 808 N N . LYS A 1 101 ? 5.719 4.366 16.133 1.00 94.56 101 LYS A N 1
ATOM 809 C CA . LYS A 1 101 ? 7.087 4.002 15.728 1.00 94.56 101 LYS A CA 1
ATOM 810 C C . LYS A 1 101 ? 7.164 2.707 14.931 1.00 94.56 101 LYS A C 1
ATOM 812 O O . LYS A 1 101 ? 8.032 2.566 14.065 1.00 94.56 101 LYS A O 1
ATOM 817 N N . LYS A 1 102 ? 6.263 1.757 15.185 1.00 92.94 102 LYS A N 1
ATOM 818 C CA . LYS A 1 102 ? 6.243 0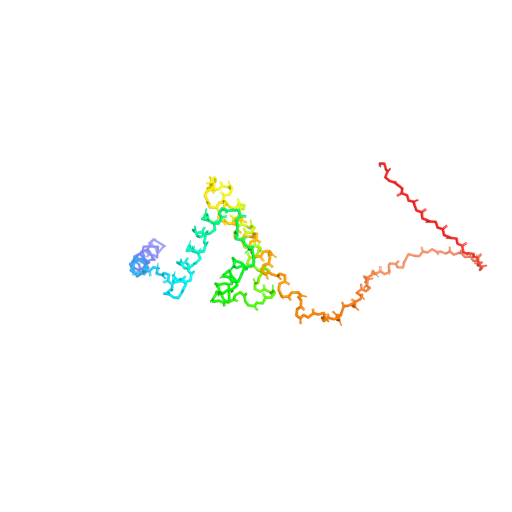.493 14.447 1.00 92.94 102 LYS A CA 1
ATOM 819 C C . LYS A 1 102 ? 5.805 0.753 13.010 1.00 92.94 102 LYS A C 1
ATOM 821 O O . LYS A 1 102 ? 6.508 0.342 12.085 1.00 92.94 102 LYS A O 1
ATOM 826 N N . LYS A 1 103 ? 4.707 1.479 12.820 1.00 93.81 103 LYS A N 1
ATOM 827 C CA . LYS A 1 103 ? 4.193 1.874 11.505 1.00 93.81 103 LYS A CA 1
ATOM 828 C C . LYS A 1 103 ? 5.190 2.747 10.755 1.00 93.81 103 LYS A C 1
ATOM 830 O O . LYS A 1 103 ? 5.481 2.451 9.600 1.00 93.81 103 LYS A O 1
ATOM 835 N N . GLU A 1 104 ? 5.806 3.725 11.421 1.00 95.75 104 GLU A N 1
ATOM 836 C CA . GLU A 1 104 ? 6.864 4.556 10.831 1.00 95.75 104 GLU A CA 1
ATOM 837 C C . GLU A 1 104 ? 8.005 3.689 10.267 1.00 95.75 104 GLU A C 1
ATOM 839 O O . GLU A 1 104 ? 8.398 3.856 9.109 1.00 95.75 104 GLU A O 1
ATOM 844 N N . SER A 1 105 ? 8.497 2.714 11.041 1.00 92.44 105 SER A N 1
ATOM 845 C CA . SER A 1 105 ? 9.597 1.838 10.614 1.00 92.44 105 SER A CA 1
ATOM 846 C C . SER A 1 105 ? 9.234 0.946 9.419 1.00 92.44 105 SER A C 1
ATOM 848 O O . SER A 1 105 ? 10.028 0.807 8.486 1.00 92.44 105 SER A O 1
ATOM 850 N N . ILE A 1 106 ? 8.019 0.386 9.409 1.00 91.69 106 ILE A N 1
ATOM 851 C CA . ILE A 1 106 ? 7.531 -0.475 8.326 1.00 91.69 106 ILE A CA 1
ATOM 852 C C . ILE A 1 106 ? 7.384 0.338 7.042 1.00 91.69 106 ILE A C 1
ATOM 854 O O . ILE A 1 106 ? 7.892 -0.057 5.995 1.00 91.69 106 ILE A O 1
ATOM 858 N N . VAL A 1 107 ? 6.730 1.496 7.114 1.00 94.81 107 VAL A N 1
ATOM 859 C CA . VAL A 1 107 ? 6.467 2.332 5.937 1.00 94.81 107 VAL A CA 1
ATOM 860 C C . VAL A 1 107 ? 7.770 2.904 5.378 1.00 94.81 107 VAL A C 1
ATOM 862 O O . VAL A 1 107 ? 7.950 2.937 4.162 1.00 94.81 107 VAL A O 1
ATOM 865 N N . THR A 1 108 ? 8.721 3.271 6.242 1.00 94.75 108 THR A N 1
ATOM 866 C CA . THR A 1 108 ? 10.066 3.702 5.825 1.00 94.75 108 THR A CA 1
ATOM 867 C C . THR A 1 108 ? 10.800 2.595 5.069 1.00 94.75 108 THR A C 1
ATOM 869 O O . THR A 1 108 ? 11.390 2.842 4.017 1.00 94.75 108 THR A O 1
ATOM 872 N N . TYR A 1 109 ? 10.726 1.357 5.559 1.00 90.69 109 TYR A N 1
ATOM 873 C CA . TYR A 1 109 ? 11.299 0.210 4.864 1.00 90.69 109 TYR A CA 1
ATOM 874 C C . TYR A 1 109 ? 10.642 -0.021 3.492 1.00 90.69 109 TYR A C 1
ATOM 876 O O . TYR A 1 109 ? 11.342 -0.205 2.493 1.00 90.69 109 TYR A O 1
ATOM 884 N N . LEU A 1 110 ? 9.308 0.031 3.417 1.00 92.12 110 LEU A N 1
ATOM 885 C CA . LEU A 1 110 ? 8.579 -0.129 2.156 1.00 92.12 110 LEU A CA 1
ATOM 886 C C . LEU A 1 110 ? 8.929 0.979 1.158 1.00 92.12 110 LEU A C 1
ATOM 888 O O . LEU A 1 110 ? 9.120 0.697 -0.024 1.00 92.12 110 LEU A O 1
ATOM 892 N N . LEU A 1 111 ? 9.080 2.222 1.627 1.00 94.56 111 LEU A N 1
ATOM 893 C CA . LEU A 1 111 ? 9.515 3.345 0.799 1.00 94.56 111 LEU A CA 1
ATOM 894 C C . LEU A 1 111 ? 10.895 3.080 0.192 1.00 94.56 111 LEU A C 1
ATOM 896 O O . LEU A 1 111 ? 11.067 3.237 -1.015 1.00 94.56 111 LEU A O 1
ATOM 900 N N . HIS A 1 112 ? 11.849 2.605 0.992 1.00 91.44 112 HIS A N 1
ATOM 901 C CA . HIS A 1 112 ? 13.187 2.248 0.512 1.00 91.44 112 HIS A CA 1
ATOM 902 C C . HIS A 1 112 ? 13.159 1.148 -0.558 1.00 91.44 112 HIS A C 1
ATOM 904 O O . HIS A 1 112 ? 13.843 1.241 -1.581 1.00 91.44 112 HIS A O 1
ATOM 910 N N . ARG A 1 113 ? 12.338 0.107 -0.369 1.00 88.25 113 ARG A N 1
ATOM 911 C CA . ARG A 1 113 ? 12.172 -0.954 -1.379 1.00 88.25 113 ARG A CA 1
ATOM 912 C C . ARG A 1 113 ? 11.538 -0.423 -2.655 1.00 88.25 113 ARG A C 1
ATOM 914 O O . ARG A 1 113 ? 12.057 -0.682 -3.739 1.00 88.25 113 ARG A O 1
ATOM 921 N N . MET A 1 114 ? 10.499 0.396 -2.525 1.00 92.69 114 MET A N 1
ATOM 922 C CA . MET A 1 114 ? 9.835 1.052 -3.648 1.00 92.69 114 MET A CA 1
ATOM 923 C C . MET A 1 114 ? 10.796 1.953 -4.442 1.00 92.69 114 MET A C 1
ATOM 925 O O . MET A 1 114 ? 10.746 1.990 -5.671 1.00 92.69 114 MET A O 1
ATOM 929 N N . GLU A 1 115 ? 11.711 2.662 -3.776 1.00 91.31 115 GLU A N 1
ATOM 930 C CA . GLU A 1 115 ? 12.715 3.496 -4.445 1.00 91.31 115 GLU A CA 1
ATOM 931 C C . GLU A 1 115 ? 13.666 2.682 -5.319 1.00 91.31 115 GLU A C 1
ATOM 933 O O . GLU A 1 115 ? 13.970 3.110 -6.434 1.00 91.31 115 GLU A O 1
ATOM 938 N N . LYS A 1 116 ? 14.090 1.502 -4.857 1.00 89.62 116 LYS A N 1
ATOM 939 C CA . LYS A 1 116 ? 14.896 0.573 -5.660 1.00 89.62 116 LYS A CA 1
ATOM 940 C C . LYS A 1 116 ? 14.086 -0.024 -6.804 1.00 89.62 116 LYS A C 1
ATOM 942 O O . LYS A 1 116 ? 14.516 0.067 -7.949 1.00 89.62 116 LYS A O 1
ATOM 947 N N . TYR A 1 117 ? 12.903 -0.549 -6.498 1.00 89.69 117 TYR A N 1
ATOM 948 C CA . TYR A 1 117 ? 12.001 -1.173 -7.462 1.00 89.69 117 TYR A CA 1
ATOM 949 C C . TYR A 1 117 ? 11.681 -0.243 -8.635 1.00 89.69 117 TYR A C 1
ATOM 951 O O . TYR A 1 117 ? 11.808 -0.602 -9.798 1.00 89.69 117 TYR A O 1
ATOM 959 N N . SER A 1 118 ? 11.374 1.015 -8.329 1.00 88.31 118 SER A N 1
ATOM 960 C CA . SER A 1 118 ? 10.997 2.000 -9.337 1.00 88.31 118 SER A CA 1
ATOM 961 C C . SER A 1 118 ? 12.075 2.337 -10.372 1.00 88.31 118 SER A C 1
ATOM 963 O O . SER A 1 118 ? 11.760 2.938 -11.398 1.00 88.31 118 SER A O 1
ATOM 965 N N . LYS A 1 119 ? 13.344 2.007 -10.098 1.00 87.62 119 LYS A N 1
ATOM 966 C CA . LYS A 1 119 ? 14.441 2.226 -11.048 1.00 87.62 119 LYS A CA 1
ATOM 967 C C . LYS A 1 119 ? 14.352 1.268 -12.235 1.00 87.62 119 LYS A C 1
ATOM 969 O O . LYS A 1 119 ? 14.785 1.657 -13.312 1.00 87.62 119 LYS A O 1
ATOM 974 N N . LEU A 1 120 ? 13.729 0.098 -12.060 1.00 82.81 120 LEU A N 1
ATOM 975 C CA . LEU A 1 120 ? 13.515 -0.886 -13.128 1.00 82.81 120 LEU A CA 1
ATOM 976 C C . LEU A 1 120 ? 12.702 -0.296 -14.289 1.00 82.81 120 LEU A C 1
ATOM 978 O O . LEU A 1 120 ? 12.982 -0.563 -15.449 1.00 82.81 120 LEU A O 1
ATOM 982 N N . PHE A 1 121 ? 11.764 0.606 -13.994 1.00 82.25 121 PHE A N 1
ATOM 983 C CA . PHE A 1 121 ? 10.955 1.249 -15.030 1.00 82.25 121 PHE A CA 1
ATOM 984 C C . PHE A 1 121 ? 11.661 2.390 -15.775 1.00 82.25 121 PHE A C 1
ATOM 986 O O . PHE A 1 121 ? 11.122 2.903 -16.750 1.00 82.25 121 PHE A O 1
ATOM 993 N N . ARG A 1 122 ? 12.828 2.850 -15.300 1.00 72.25 122 ARG A N 1
ATOM 994 C CA . ARG A 1 122 ? 13.626 3.885 -15.984 1.00 72.25 122 ARG A CA 1
ATOM 995 C C . ARG A 1 122 ? 14.640 3.297 -16.963 1.00 72.25 122 ARG A C 1
ATOM 997 O O . ARG A 1 122 ? 15.154 4.045 -17.782 1.00 72.25 122 ARG A O 1
ATOM 1004 N N . SER A 1 123 ? 14.945 2.003 -16.871 1.00 61.44 123 SER A N 1
ATOM 1005 C CA . SER A 1 123 ? 15.899 1.335 -17.763 1.00 61.44 123 SER A CA 1
ATOM 1006 C C . SER A 1 123 ? 15.283 0.807 -19.060 1.00 61.44 123 SER A C 1
ATOM 1008 O O . SER A 1 123 ? 16.031 0.554 -19.995 1.00 61.44 123 SER A O 1
ATOM 1010 N N . GLU A 1 124 ? 13.956 0.656 -19.144 1.00 50.88 124 GLU A N 1
ATOM 1011 C CA . GLU A 1 124 ? 13.285 0.078 -20.326 1.00 50.88 124 GLU A CA 1
ATOM 1012 C C . GLU A 1 124 ? 12.861 1.088 -21.406 1.00 50.88 124 GLU A C 1
ATOM 1014 O O . GLU A 1 124 ? 12.473 0.667 -22.489 1.00 50.88 124 GLU A O 1
ATOM 1019 N N . LEU A 1 125 ? 12.993 2.401 -21.180 1.00 54.03 125 LEU A N 1
ATOM 1020 C CA . LEU A 1 125 ? 12.872 3.408 -22.242 1.00 54.03 125 LEU A CA 1
ATOM 1021 C C . LEU A 1 125 ? 13.813 4.594 -21.982 1.00 54.03 125 LEU A C 1
ATOM 1023 O O . LEU A 1 125 ? 13.537 5.398 -21.088 1.00 54.03 125 LEU A O 1
ATOM 1027 N N . PRO A 1 126 ? 14.867 4.795 -22.790 1.00 49.72 126 PRO A N 1
ATOM 1028 C CA . PRO A 1 126 ? 15.282 6.136 -23.146 1.00 49.72 126 PRO A CA 1
ATOM 1029 C C . PRO A 1 126 ? 14.357 6.590 -24.281 1.00 49.72 126 PRO A C 1
ATOM 1031 O O . PRO A 1 126 ? 14.751 6.546 -25.442 1.00 49.72 126 PRO A O 1
ATOM 1034 N N . ASP A 1 127 ? 13.102 6.940 -23.974 1.00 45.16 127 ASP A N 1
ATOM 1035 C CA . ASP A 1 127 ? 12.300 7.651 -24.973 1.00 45.16 127 ASP A CA 1
ATOM 1036 C C . ASP A 1 127 ? 12.671 9.121 -24.884 1.00 45.16 127 ASP A C 1
ATOM 1038 O O . ASP A 1 127 ? 12.230 9.880 -24.016 1.00 45.16 127 ASP A O 1
ATOM 1042 N N . ASP A 1 128 ? 13.625 9.438 -25.737 1.00 56.72 128 ASP A N 1
ATOM 1043 C CA . ASP A 1 128 ? 14.077 10.754 -26.111 1.00 56.72 128 ASP A CA 1
ATOM 1044 C C . ASP A 1 128 ? 12.893 11.472 -26.777 1.00 56.72 128 ASP A C 1
ATOM 1046 O O . ASP A 1 128 ? 12.765 11.475 -27.998 1.00 56.72 128 ASP A O 1
ATOM 1050 N N . ASN A 1 129 ? 11.958 12.017 -25.989 1.00 57.53 129 ASN A N 1
ATOM 1051 C CA . ASN A 1 129 ? 10.967 12.922 -26.553 1.00 57.53 129 ASN A CA 1
ATOM 1052 C C . ASN A 1 129 ? 10.475 14.017 -25.599 1.00 57.53 129 ASN A C 1
ATOM 1054 O O . ASN A 1 129 ? 10.151 13.796 -24.432 1.00 57.53 129 ASN A O 1
ATOM 1058 N N . ASP A 1 130 ? 10.407 15.204 -26.194 1.00 56.00 130 ASP A N 1
ATOM 1059 C CA . ASP A 1 130 ? 9.902 16.485 -25.716 1.00 56.00 130 ASP A CA 1
ATOM 1060 C C . ASP A 1 130 ? 10.769 17.277 -24.725 1.00 56.00 130 ASP A C 1
ATOM 1062 O O . ASP A 1 130 ? 10.305 17.870 -23.749 1.00 56.00 130 ASP A O 1
ATOM 1066 N N . SER A 1 131 ? 12.022 17.502 -25.142 1.00 60.84 131 SER A N 1
ATOM 1067 C CA . SER A 1 131 ? 12.470 18.900 -25.238 1.00 60.84 131 SER A CA 1
ATOM 1068 C C . SER A 1 131 ? 11.578 19.650 -26.236 1.00 60.84 131 SER A C 1
ATOM 1070 O O . SER A 1 131 ? 11.911 19.792 -27.409 1.00 60.84 131 SER A O 1
ATOM 1072 N N . GLN A 1 132 ? 10.448 20.166 -25.767 1.00 59.91 132 GLN A N 1
ATOM 1073 C CA . GLN A 1 132 ? 9.758 21.276 -26.419 1.00 59.91 132 GLN A CA 1
ATOM 1074 C C . GLN A 1 132 ? 9.734 22.426 -25.420 1.00 59.91 132 GLN A C 1
ATOM 1076 O O . GLN A 1 132 ? 8.871 22.526 -24.548 1.00 59.91 132 GLN A O 1
ATOM 1081 N N . GLY A 1 133 ? 10.763 23.269 -25.532 1.00 58.25 133 GLY A N 1
ATOM 1082 C CA . GLY A 1 133 ? 10.857 24.530 -24.820 1.00 58.25 133 GLY A CA 1
ATOM 1083 C C . GLY A 1 133 ? 9.588 25.340 -25.047 1.00 58.25 133 GLY A C 1
ATOM 1084 O O . GLY A 1 133 ? 9.350 25.850 -26.138 1.00 58.25 133 GLY A O 1
ATOM 1085 N N . SER A 1 134 ? 8.768 25.463 -24.009 1.00 56.06 134 SER A N 1
ATOM 1086 C CA . SER A 1 134 ? 7.712 26.462 -24.003 1.00 56.06 134 SER A CA 1
ATOM 1087 C C . SER A 1 134 ? 8.395 27.804 -23.751 1.00 56.06 134 SER A C 1
ATOM 1089 O O . SER A 1 134 ? 8.849 28.091 -22.644 1.00 56.06 134 SER A O 1
ATOM 1091 N N . THR A 1 135 ? 8.520 28.621 -24.792 1.00 62.44 135 THR A N 1
ATOM 1092 C CA . THR A 1 135 ? 8.846 30.040 -24.635 1.00 62.44 135 THR A CA 1
ATOM 1093 C C . THR A 1 135 ? 7.785 30.689 -23.741 1.00 62.44 135 THR A C 1
ATOM 1095 O O . THR A 1 135 ? 6.595 30.529 -24.032 1.00 62.44 135 THR A O 1
ATOM 1098 N N . PRO A 1 136 ? 8.144 31.430 -22.678 1.00 61.69 136 PRO A N 1
ATOM 1099 C CA . PRO A 1 136 ? 7.154 32.177 -21.921 1.00 61.69 136 PRO A CA 1
ATOM 1100 C C . PRO A 1 136 ? 6.636 33.334 -22.785 1.00 61.69 136 PRO A C 1
ATOM 1102 O O . PRO A 1 136 ? 7.393 34.214 -23.189 1.00 61.69 136 PRO A O 1
ATOM 1105 N N . CYS A 1 137 ? 5.334 33.344 -23.073 1.00 48.47 137 CYS A N 1
ATOM 1106 C CA . CYS A 1 137 ? 4.666 34.528 -23.600 1.00 48.47 137 CYS A CA 1
ATOM 1107 C C . CYS A 1 137 ? 4.562 35.568 -22.479 1.00 48.47 137 CYS A C 1
ATOM 1109 O O . CYS A 1 137 ? 3.666 35.495 -21.640 1.00 48.47 137 CYS A O 1
ATOM 1111 N N . SER A 1 138 ? 5.463 36.546 -22.460 1.00 64.75 138 SER A N 1
ATOM 1112 C CA . SER A 1 138 ? 5.231 37.796 -21.734 1.00 64.75 138 SER A CA 1
ATOM 1113 C C . SER A 1 138 ? 4.461 38.768 -22.638 1.00 64.75 138 SER A C 1
ATOM 1115 O O . SER A 1 138 ? 4.828 38.914 -23.805 1.00 64.75 138 SER A O 1
ATOM 1117 N N . PRO A 1 139 ? 3.409 39.448 -22.151 1.00 54.44 139 PRO A N 1
ATOM 1118 C CA . PRO A 1 139 ? 2.763 40.501 -22.919 1.00 54.44 139 PRO A CA 1
ATOM 1119 C C . PRO A 1 139 ? 3.663 41.743 -22.932 1.00 54.44 139 PRO A C 1
ATOM 1121 O O . PRO A 1 139 ? 3.984 42.305 -21.885 1.00 54.44 139 PRO A O 1
ATOM 1124 N N . THR A 1 140 ? 4.067 42.185 -24.121 1.00 55.22 140 THR A N 1
ATOM 1125 C CA . THR A 1 140 ? 4.759 43.464 -24.307 1.00 55.22 140 THR A CA 1
ATOM 1126 C C . THR A 1 140 ? 3.780 44.605 -24.034 1.00 55.22 140 THR A C 1
ATOM 1128 O O . THR A 1 140 ? 2.931 44.919 -24.866 1.00 55.22 140 THR A O 1
ATOM 1131 N N . VAL A 1 141 ? 3.906 45.247 -22.873 1.00 50.19 141 VAL A N 1
ATOM 1132 C CA . VAL A 1 141 ? 3.355 46.588 -22.640 1.00 50.19 141 VAL A CA 1
ATOM 1133 C C . VAL A 1 141 ? 4.192 47.562 -23.468 1.00 50.19 141 VAL A C 1
ATOM 1135 O O . VAL A 1 141 ? 5.369 47.778 -23.183 1.00 50.19 141 VAL A O 1
ATOM 1138 N N . GLN A 1 142 ? 3.600 48.125 -24.524 1.00 45.22 142 GLN A N 1
ATOM 1139 C CA . GLN A 1 142 ? 4.174 49.246 -25.269 1.00 45.22 142 GLN A CA 1
ATOM 1140 C C . GLN A 1 142 ? 4.214 50.479 -24.355 1.00 45.22 142 GLN A C 1
ATOM 1142 O O . GLN A 1 142 ? 3.245 51.224 -24.237 1.00 45.22 142 GLN A O 1
ATOM 1147 N N . GLY A 1 143 ? 5.348 50.668 -23.682 1.00 41.53 143 GLY A N 1
ATOM 1148 C CA . GLY A 1 143 ? 5.707 51.919 -23.029 1.00 41.53 143 GLY A CA 1
ATOM 1149 C C . GLY A 1 143 ? 6.151 52.936 -24.075 1.00 41.53 143 GLY A C 1
ATOM 1150 O O . GLY A 1 143 ? 7.191 52.781 -24.707 1.00 41.53 143 GLY A O 1
ATOM 1151 N N . SER A 1 144 ? 5.331 53.964 -24.257 1.00 46.28 144 SER A N 1
ATOM 1152 C CA . SER A 1 144 ? 5.637 55.195 -24.983 1.00 46.28 144 SER A CA 1
ATOM 1153 C C . SER A 1 144 ? 6.873 55.888 -24.398 1.00 46.28 144 SER A C 1
ATOM 1155 O O . SER A 1 144 ? 6.798 56.344 -23.259 1.00 46.28 144 SER A O 1
ATOM 1157 N N . LEU A 1 145 ? 7.952 56.058 -25.173 1.00 40.25 145 LEU A N 1
ATOM 1158 C CA . LEU A 1 145 ? 8.806 57.245 -25.057 1.00 40.25 145 LEU A CA 1
ATOM 1159 C C . LEU A 1 145 ? 9.625 57.504 -26.332 1.00 40.25 145 LEU A C 1
ATOM 1161 O O . LEU A 1 145 ? 10.198 56.611 -26.948 1.00 40.25 145 LEU A O 1
ATOM 1165 N N . GLU A 1 146 ? 9.611 58.772 -26.698 1.00 40.53 146 GLU A N 1
ATOM 1166 C CA . GLU A 1 146 ? 10.187 59.468 -27.840 1.00 40.53 146 GLU A CA 1
ATOM 1167 C C . GLU A 1 146 ? 11.734 59.490 -27.838 1.00 40.53 146 GLU A C 1
ATOM 1169 O O . GLU A 1 146 ? 12.349 59.605 -26.781 1.00 40.53 146 GLU A O 1
ATOM 1174 N N . GLY A 1 147 ? 12.356 59.481 -29.028 1.00 35.59 147 GLY A N 1
ATOM 1175 C CA . GLY A 1 147 ? 13.633 60.181 -29.249 1.00 35.59 147 GLY A CA 1
ATOM 1176 C C . GLY A 1 147 ? 14.901 59.363 -29.562 1.00 35.59 147 GLY A C 1
ATOM 1177 O O . GLY A 1 147 ? 15.581 58.878 -28.672 1.00 35.59 147 GLY A O 1
ATOM 1178 N N . SER A 1 148 ? 15.295 59.420 -30.841 1.00 37.50 148 SER A N 1
ATOM 1179 C CA . SER A 1 148 ? 16.671 59.589 -31.363 1.00 37.50 148 SER A CA 1
ATOM 1180 C C . SER A 1 148 ? 17.767 58.497 -31.275 1.00 37.50 148 SER A C 1
ATOM 1182 O O . SER A 1 148 ? 18.366 58.261 -30.237 1.00 37.50 148 SER A O 1
ATOM 1184 N N . ILE A 1 149 ? 18.166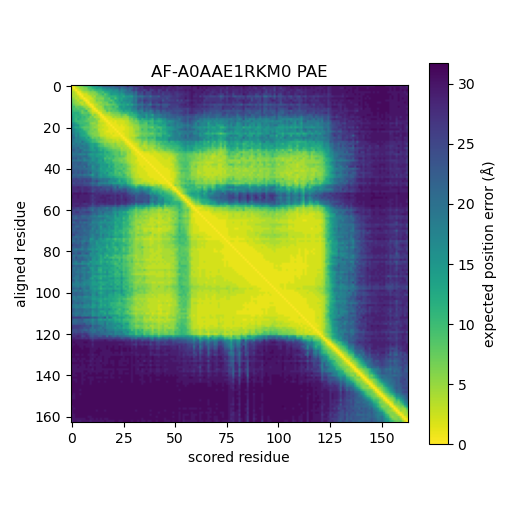 58.060 -32.485 1.00 41.31 149 ILE A N 1
ATOM 1185 C CA . ILE A 1 149 ? 19.538 57.968 -33.052 1.00 41.31 149 ILE A CA 1
ATOM 1186 C C . ILE A 1 149 ? 20.519 56.894 -32.521 1.00 41.31 149 ILE A C 1
ATOM 1188 O O . ILE A 1 149 ? 21.043 56.994 -31.420 1.00 41.31 149 ILE A O 1
ATOM 1192 N N . GLY A 1 150 ? 20.958 56.019 -33.446 1.00 37.75 150 GLY A N 1
ATOM 1193 C CA . GLY A 1 150 ? 22.363 55.571 -33.545 1.00 37.75 150 GLY A CA 1
ATOM 1194 C C . GLY A 1 150 ? 22.607 54.049 -33.593 1.00 37.75 150 GLY A C 1
ATOM 1195 O O . GLY A 1 150 ? 22.158 53.350 -32.690 1.00 37.75 150 GLY A O 1
ATOM 1196 N N . PRO A 1 151 ? 23.340 53.507 -34.595 1.00 46.34 151 PRO A N 1
ATOM 1197 C CA . PRO A 1 151 ? 23.621 52.078 -34.704 1.00 46.34 151 PRO A CA 1
ATOM 1198 C C . PRO A 1 151 ? 24.985 51.698 -34.100 1.00 46.34 151 PRO A C 1
ATOM 1200 O O . PRO A 1 151 ? 26.014 52.269 -34.452 1.00 46.34 151 PRO A O 1
ATOM 1203 N N . GLY A 1 152 ? 24.987 50.649 -33.275 1.00 42.66 152 GLY A N 1
ATOM 1204 C CA . GLY A 1 152 ? 26.170 49.847 -32.956 1.00 42.66 152 GLY A CA 1
ATOM 1205 C C . GLY A 1 152 ? 26.718 50.014 -31.541 1.00 42.66 152 GLY A C 1
ATOM 1206 O O . GLY A 1 152 ? 27.323 51.027 -31.221 1.00 42.66 152 GLY A O 1
ATOM 1207 N N . THR A 1 153 ? 26.589 48.972 -30.717 1.00 35.88 153 THR A N 1
ATOM 1208 C CA . THR A 1 153 ? 27.712 48.252 -30.078 1.00 35.88 153 THR A CA 1
ATOM 1209 C C . THR A 1 153 ? 27.186 47.115 -29.189 1.00 35.88 153 THR A C 1
ATOM 1211 O O . THR A 1 153 ? 26.170 47.244 -28.514 1.00 35.88 153 THR A O 1
ATOM 1214 N N . ASN A 1 154 ? 27.894 45.979 -29.234 1.00 44.81 154 ASN A N 1
ATOM 1215 C CA . ASN A 1 154 ? 27.917 44.930 -28.207 1.00 44.81 154 ASN A CA 1
ATOM 1216 C C . ASN A 1 154 ? 28.164 45.527 -26.815 1.00 44.81 154 ASN A C 1
ATOM 1218 O O . ASN A 1 154 ? 28.880 46.514 -26.765 1.00 44.81 154 ASN A O 1
ATOM 1222 N N . ILE A 1 155 ? 27.732 44.861 -25.733 1.00 43.09 155 ILE A N 1
ATOM 1223 C CA . ILE A 1 155 ? 28.531 44.596 -24.514 1.00 43.09 155 ILE A CA 1
ATOM 1224 C C . ILE A 1 155 ? 27.785 43.571 -23.633 1.00 43.09 155 ILE A C 1
ATOM 1226 O O . ILE A 1 155 ? 26.608 43.719 -23.314 1.00 43.09 155 ILE A O 1
ATOM 1230 N N . ASN A 1 156 ? 28.526 42.535 -23.244 1.00 46.81 156 ASN A N 1
ATOM 1231 C CA . ASN A 1 156 ? 28.223 41.569 -22.192 1.00 46.81 156 ASN A CA 1
ATOM 1232 C C . ASN A 1 156 ? 28.271 42.235 -20.807 1.00 46.81 156 ASN A C 1
ATOM 1234 O O . ASN A 1 156 ? 29.193 43.008 -20.567 1.00 46.81 156 ASN A O 1
ATOM 1238 N N . ALA A 1 157 ? 27.428 41.829 -19.854 1.00 43.47 157 ALA A N 1
ATOM 1239 C CA . ALA A 1 157 ? 27.782 41.908 -18.432 1.00 43.47 157 ALA A CA 1
ATOM 1240 C C . ALA A 1 157 ? 26.925 40.946 -17.595 1.00 43.47 157 ALA A C 1
ATOM 1242 O O . ALA A 1 157 ? 25.726 41.145 -17.418 1.00 43.47 157 ALA A O 1
ATOM 1243 N N . PHE A 1 158 ? 27.581 39.887 -17.121 1.00 44.78 158 PHE A N 1
ATOM 1244 C CA . PHE A 1 158 ? 27.141 39.024 -16.031 1.00 44.78 158 PHE A CA 1
ATOM 1245 C C . PHE A 1 158 ? 27.337 39.721 -14.675 1.00 44.78 158 PHE A C 1
ATOM 1247 O O . PHE A 1 158 ? 28.080 40.695 -14.571 1.00 44.78 158 PHE A O 1
ATOM 1254 N N . ASP A 1 159 ? 26.722 39.105 -13.666 1.00 47.34 159 ASP A N 1
ATOM 1255 C CA . ASP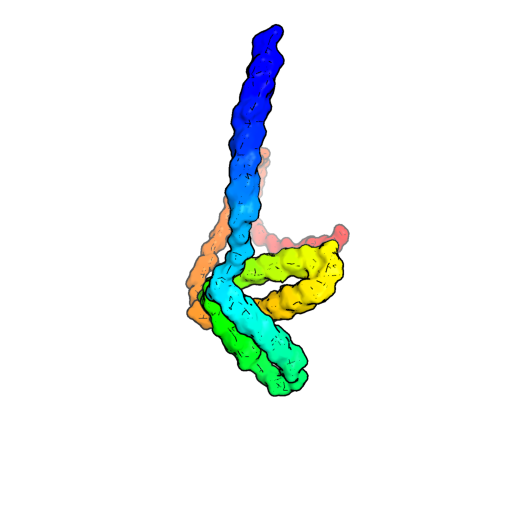 A 1 159 ? 26.897 39.278 -12.223 1.00 47.34 159 ASP A CA 1
ATOM 1256 C C . ASP A 1 159 ? 26.182 40.449 -11.549 1.00 47.34 159 ASP A C 1
ATOM 1258 O O . ASP A 1 159 ? 26.564 41.609 -11.663 1.00 47.34 159 ASP A O 1
ATOM 1262 N N . GLN A 1 160 ? 25.229 40.089 -10.683 1.00 47.84 160 GLN A N 1
ATOM 1263 C CA . GLN A 1 160 ? 25.099 40.754 -9.394 1.00 47.84 160 GLN A CA 1
ATOM 1264 C C . GLN A 1 160 ? 24.826 39.728 -8.292 1.00 47.84 160 GLN A C 1
ATOM 1266 O O . GLN A 1 160 ? 23.840 38.990 -8.298 1.00 47.84 160 GLN A O 1
ATOM 1271 N N . GLN A 1 161 ? 25.801 39.685 -7.389 1.00 47.81 161 GLN A N 1
ATOM 1272 C CA . GLN A 1 161 ? 25.884 38.887 -6.182 1.00 47.81 161 GLN A CA 1
ATOM 1273 C C . GLN A 1 161 ? 24.870 39.325 -5.120 1.00 47.81 161 GLN A C 1
ATOM 1275 O O . GLN A 1 161 ? 24.411 40.464 -5.082 1.00 47.81 161 GLN A O 1
ATOM 1280 N N . LEU A 1 162 ? 24.612 38.376 -4.223 1.00 42.31 162 LEU A N 1
ATOM 1281 C CA . LEU A 1 162 ? 23.917 38.504 -2.949 1.00 42.31 162 LEU A CA 1
ATOM 1282 C C . LEU A 1 162 ? 24.569 39.544 -2.015 1.00 42.31 162 LEU A C 1
ATOM 1284 O O . LEU A 1 162 ? 25.781 39.522 -1.786 1.00 42.31 162 LEU A O 1
ATOM 1288 N N . SER A 1 163 ? 23.731 40.357 -1.376 1.00 48.84 163 SER A N 1
ATOM 1289 C CA . SER A 1 163 ? 23.866 40.782 0.026 1.00 48.84 163 SER A CA 1
ATOM 1290 C C . SER A 1 163 ? 22.483 40.891 0.643 1.00 48.84 163 SER A C 1
ATOM 1292 O O . SER A 1 163 ? 21.578 41.393 -0.059 1.00 48.84 163 SER A O 1
#

pLDDT: mean 74.73, std 19.23, range [35.59, 98.38]